Protein 4UMG (pdb70)

B-factor: mean 38.65, std 14.39, range [21.08, 124.34]

CATH classification: 2.60.40.10

Nearest PDB structures (foldseek):
  4umg-assembly1_A  TM=1.010E+00  e=6.209E-21  Caenorhabditis elegans
  3rgh-assembly2_B  TM=8.648E-01  e=1.620E-07  Homo sapiens
  2dia-assembly1_A  TM=8.429E-01  e=1.299E-07  Homo sapiens
  2dib-assembly1_A  TM=8.517E-01  e=8.024E-07  Homo sapiens
  7ouv-assembly1_B  TM=8.482E-01  e=4.689E-06  Homo sapiens

Solvent-accessible surface area: 5787 Å² total; per-residue (Å²): 135,26,8,20,10,168,45,0,40,22,75,48,113,93,20,70,134,9,45,66,97,139,156,21,66,4,103,0,28,4,86,25,73,111,26,86,64,40,148,97,120,62,11,100,20,80,1,39,11,57,103,55,59,113,27,150,24,76,55,44,86,145,148,69,10,35,1,7,1,33,6,106,0,65,63,74,28,63,1,57,0,18,0,32,2,116,51,71,57,3,51,64,17,87,23,56,0,65,7,112,166,61

Structure (mmCIF, N/CA/C/O backbone):
data_4UMG
#
_entry.id   4UMG
#
_cell.length_a   44.780
_cell.length_b   52.110
_cell.length_c   101.310
_cell.angle_alpha   90.00
_cell.angle_beta   90.00
_cell.angle_gamma   90.00
#
_symmetry.space_group_name_H-M   'C 2 2 21'
#
loop_
_entity.id
_entity.type
_entity.pdbx_description
1 polymer 'PROTEIN LIN-41'
2 water water
#
loop_
_atom_site.group_PDB
_atom_site.id
_atom_site.type_symbol
_atom_site.label_atom_id
_atom_site.label_alt_id
_atom_site.label_comp_id
_atom_site.label_asym_id
_atom_site.label_entity_id
_atom_site.label_seq_id
_atom_site.pdbx_PDB_ins_code
_atom_site.Cartn_x
_atom_site.Cartn_y
_atom_site.Cartn_z
_atom_site.occupancy
_atom_site.B_iso_or_equiv
_atom_site.auth_seq_id
_atom_site.auth_comp_id
_atom_site.auth_asym_id
_atom_site.auth_atom_id
_atom_site.pdbx_PDB_model_num
ATOM 1 N N . SER A 1 3 ? -23.070 -3.109 -10.037 1.00 58.45 691 SER A N 1
ATOM 2 C CA . SER A 1 3 ? -23.029 -3.028 -11.499 1.00 56.79 691 SER A CA 1
ATOM 3 C C . SER A 1 3 ? -21.792 -3.720 -12.097 1.00 55.71 691 SER A C 1
ATOM 4 O O . SER A 1 3 ? -21.669 -3.830 -13.322 1.00 53.73 691 SER A O 1
ATOM 7 N N . GLY A 1 4 ? -20.905 -4.199 -11.229 1.00 50.09 692 GLY A N 1
ATOM 8 C CA . GLY A 1 4 ? -19.695 -4.897 -11.638 1.00 47.36 692 GLY A CA 1
ATOM 9 C C . GLY A 1 4 ? -18.561 -3.977 -12.044 1.00 44.93 692 GLY A C 1
ATOM 10 O O . GLY A 1 4 ? -18.755 -2.759 -12.106 1.00 43.11 692 GLY A O 1
ATOM 11 N N . PRO A 1 5 ? -17.361 -4.526 -12.337 1.00 39.00 693 PRO A N 1
ATOM 12 C CA . PRO A 1 5 ? -16.231 -3.660 -12.699 1.00 36.57 693 PRO A CA 1
ATOM 13 C C . PRO A 1 5 ? -16.385 -3.008 -14.069 1.00 36.61 693 PRO A C 1
ATOM 14 O O . PRO A 1 5 ? -17.131 -3.500 -14.919 1.00 35.94 693 PRO A O 1
ATOM 18 N N . CYS A 1 6 ? -15.712 -1.869 -14.250 1.00 30.40 694 CYS A N 1
ATOM 19 C CA . CYS A 1 6 ? -15.742 -1.068 -15.465 1.00 29.46 694 CYS A CA 1
ATOM 20 C C . CYS A 1 6 ? -14.309 -1.004 -15.948 1.00 31.67 694 CYS A C 1
ATOM 21 O O . CYS A 1 6 ? -13.433 -0.550 -15.222 1.00 29.73 694 CYS A O 1
ATOM 24 N N . ALA A 1 7 ? -14.056 -1.450 -17.182 1.00 27.55 695 ALA A N 1
ATOM 25 C CA . ALA A 1 7 ? -12.698 -1.460 -17.681 1.00 26.53 695 ALA A CA 1
ATOM 26 C C . ALA A 1 7 ? -11.987 -0.093 -17.651 1.00 29.54 695 ALA A C 1
ATOM 27 O O . ALA A 1 7 ? -10.859 -0.002 -17.159 1.00 29.82 695 ALA A O 1
ATOM 29 N N . LYS A 1 8 ? -12.622 0.954 -18.167 1.00 27.10 696 LYS A N 1
ATOM 30 C CA . LYS A 1 8 ? -11.997 2.279 -18.230 1.00 26.43 696 LYS A CA 1
ATOM 31 C C . LYS A 1 8 ? -11.674 2.880 -16.887 1.00 28.18 696 LYS A C 1
ATOM 32 O O . LYS A 1 8 ? -10.769 3.717 -16.802 1.00 29.05 696 LYS A O 1
ATOM 38 N N . ASN A 1 9 ? -12.416 2.480 -15.825 1.00 24.35 697 ASN A N 1
ATOM 39 C CA . ASN A 1 9 ? -12.179 3.025 -14.497 1.00 24.32 697 ASN A CA 1
ATOM 40 C C . ASN A 1 9 ? -11.248 2.172 -13.647 1.00 28.42 697 ASN A C 1
ATOM 41 O O . ASN A 1 9 ? -10.868 2.595 -12.547 1.00 28.17 697 ASN A O 1
ATOM 46 N N . SER A 1 10 ? -10.952 0.952 -14.109 1.00 26.51 698 SER A N 1
ATOM 47 C CA . SER A 1 10 ? -10.064 -0.004 -13.426 1.00 26.35 698 SER A CA 1
ATOM 48 C C . SER A 1 10 ? -8.619 0.232 -13.862 1.00 28.86 698 SER A C 1
ATOM 49 O O . SER A 1 10 ? -8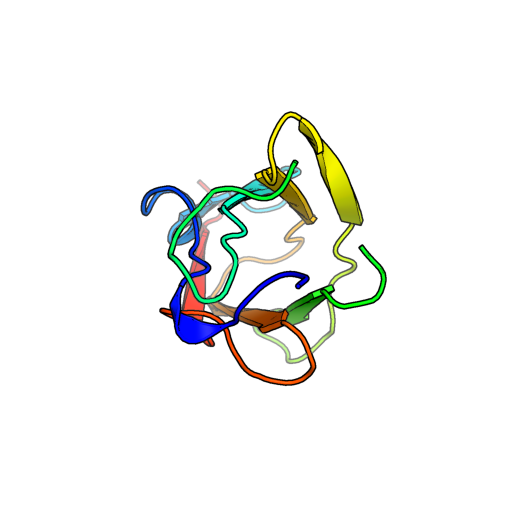.371 0.596 -15.014 1.00 27.64 698 SER A O 1
ATOM 52 N N . SER A 1 11 ? -7.659 0.070 -12.945 1.00 28.58 699 SER A N 1
ATOM 53 C CA . SER A 1 11 ? -6.269 0.350 -13.286 1.00 28.41 699 SER A CA 1
ATOM 54 C C . SER A 1 11 ? -5.289 -0.437 -12.454 1.00 33.20 699 SER A C 1
ATOM 55 O O . SER A 1 11 ? -5.622 -0.876 -11.355 1.00 33.84 699 SER A O 1
ATOM 58 N N . ILE A 1 12 ? -4.042 -0.492 -12.916 1.00 30.78 700 ILE A N 1
ATOM 59 C CA . ILE A 1 12 ? -2.955 -1.115 -12.149 1.00 30.55 700 ILE A CA 1
A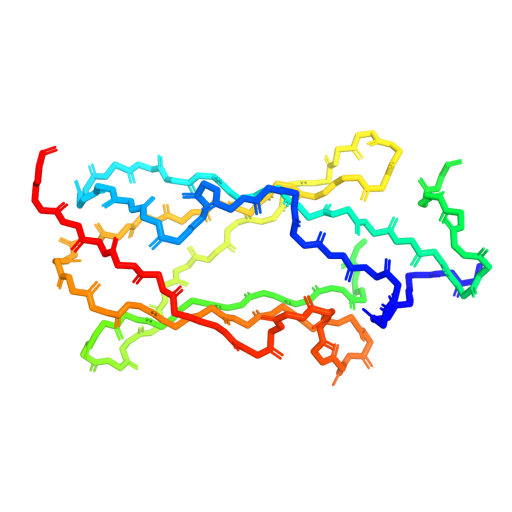TOM 60 C C . ILE A 1 12 ? -2.525 -0.089 -11.093 1.00 36.56 700 ILE A C 1
ATOM 61 O O . ILE A 1 12 ? -2.449 1.111 -11.390 1.00 36.93 700 ILE A O 1
ATOM 66 N N . VAL A 1 13 ? -2.257 -0.563 -9.872 1.00 34.46 701 VAL A N 1
ATOM 67 C CA . VAL A 1 13 ? -1.817 0.267 -8.743 1.00 37.04 701 VAL A CA 1
ATOM 68 C C . VAL A 1 13 ? -0.298 0.497 -8.862 1.00 42.68 701 VAL A C 1
ATOM 69 O O . VAL A 1 13 ? 0.485 -0.446 -8.728 1.00 42.07 701 VAL A O 1
ATOM 73 N N . GLY A 1 14 ? 0.090 1.738 -9.139 1.00 41.18 702 GLY A N 1
ATOM 74 C CA . GLY A 1 14 ? 1.490 2.144 -9.256 1.00 42.47 702 GLY A CA 1
ATOM 75 C C . GLY A 1 14 ? 2.160 1.734 -10.554 1.00 45.98 702 GLY A C 1
ATOM 76 O O . GLY A 1 14 ? 1.515 1.179 -11.455 1.00 42.92 702 GLY A O 1
ATOM 77 N N . ASP A 1 15 ? 3.460 2.041 -10.670 1.00 44.94 703 ASP A N 1
ATOM 78 C CA . ASP A 1 15 ? 4.244 1.692 -11.858 1.00 44.24 703 ASP A CA 1
ATOM 79 C C . ASP A 1 15 ? 5.331 0.647 -11.563 1.00 46.04 703 ASP A C 1
ATOM 80 O O . ASP A 1 15 ? 6.173 0.391 -12.424 1.00 44.61 703 ASP A O 1
ATOM 85 N N . SER A 1 16 ? 5.302 0.017 -10.360 1.00 43.14 704 SER A N 1
ATOM 86 C CA . SER A 1 16 ? 6.265 -1.033 -9.987 1.00 43.16 704 SER A CA 1
ATOM 87 C C . SER A 1 16 ? 6.256 -2.203 -10.990 1.00 45.20 704 SER A C 1
ATOM 88 O O . SER A 1 16 ? 7.306 -2.790 -11.265 1.00 45.74 704 SER A O 1
ATOM 91 N N . PHE A 1 17 ? 5.076 -2.503 -11.558 1.00 40.08 705 PHE A N 1
ATOM 92 C CA . PHE A 1 17 ? 4.837 -3.578 -12.541 1.00 38.24 705 PHE A CA 1
ATOM 93 C C . PHE A 1 17 ? 5.723 -3.509 -13.794 1.00 39.37 705 PHE A C 1
ATOM 94 O O . PHE A 1 17 ? 5.944 -4.536 -14.450 1.00 37.97 705 PHE A O 1
ATOM 102 N N . LYS A 1 18 ? 6.181 -2.296 -14.161 1.00 34.06 706 LYS A N 1
ATOM 103 C CA . LYS A 1 18 ? 6.999 -2.086 -15.368 1.00 34.07 706 LYS A CA 1
ATOM 104 C C . LYS A 1 18 ? 8.355 -2.789 -15.334 1.00 34.99 706 LYS A C 1
ATOM 105 O O . LYS A 1 18 ? 8.976 -3.012 -16.376 1.00 33.67 706 LYS A O 1
ATOM 111 N N . LYS A 1 19 ? 8.834 -3.110 -14.137 1.00 31.99 707 LYS A N 1
ATOM 112 C CA . LYS A 1 19 ? 10.136 -3.708 -13.944 1.00 33.33 707 LYS A CA 1
ATOM 113 C C . LYS A 1 19 ? 10.042 -4.869 -12.980 1.00 37.96 707 LYS A C 1
ATOM 114 O O . LYS A 1 19 ? 9.412 -4.759 -11.926 1.00 39.59 707 LYS A O 1
ATOM 120 N N . ALA A 1 20 ? 10.692 -5.977 -13.327 1.00 33.19 708 ALA A N 1
ATOM 121 C CA . ALA A 1 20 ? 10.693 -7.153 -12.481 1.00 32.74 708 ALA A CA 1
ATOM 122 C C . ALA A 1 20 ? 11.956 -7.993 -12.633 1.00 35.21 708 ALA A C 1
ATOM 123 O O . ALA A 1 20 ? 12.809 -7.734 -13.491 1.00 32.53 708 ALA A O 1
ATOM 125 N N . ILE A 1 21 ? 12.139 -8.912 -11.700 1.00 32.33 709 ILE A N 1
ATOM 126 C CA . ILE A 1 21 ? 13.335 -9.739 -11.660 1.00 33.30 709 ILE A CA 1
ATOM 127 C C . ILE A 1 21 ? 13.031 -11.159 -12.089 1.00 34.29 709 ILE A C 1
ATOM 128 O O . ILE A 1 21 ? 12.059 -11.772 -11.623 1.00 32.34 709 ILE A O 1
ATOM 133 N N . ARG A 1 22 ? 13.894 -11.692 -12.953 1.00 30.99 710 ARG A N 1
ATOM 134 C CA . ARG A 1 22 ? 13.806 -13.052 -13.455 1.00 31.39 710 ARG A CA 1
ATOM 135 C C . ARG A 1 22 ? 13.796 -14.044 -12.305 1.00 33.76 710 ARG A C 1
ATOM 136 O O . ARG A 1 22 ? 14.508 -13.865 -11.292 1.00 33.77 710 ARG A O 1
ATOM 144 N N . GLU A 1 23 ? 12.980 -15.098 -12.463 1.00 29.47 711 GLU A N 1
ATOM 145 C CA . GLU A 1 23 ? 12.894 -16.235 -11.537 1.00 29.10 711 GLU A CA 1
ATOM 146 C C . GLU A 1 23 ? 12.492 -15.848 -10.107 1.00 35.51 711 GLU A C 1
ATOM 147 O O . GLU A 1 23 ? 12.923 -16.473 -9.127 1.00 35.06 711 GLU A O 1
ATOM 153 N N . ARG A 1 24 ? 11.662 -14.805 -9.987 1.00 32.60 712 ARG A N 1
ATOM 154 C CA . ARG A 1 24 ? 11.146 -14.390 -8.688 1.00 33.40 712 ARG A CA 1
ATOM 155 C C . ARG A 1 24 ? 9.645 -14.281 -8.910 1.00 35.09 712 ARG A C 1
ATOM 156 O O . ARG A 1 24 ? 9.240 -13.746 -9.935 1.00 31.15 712 ARG A O 1
ATOM 164 N N . GLN A 1 25 ? 8.828 -14.850 -8.009 1.00 32.33 713 GLN A N 1
ATOM 165 C CA . GLN A 1 25 ? 7.367 -14.732 -8.101 1.00 32.14 713 GLN A CA 1
ATOM 166 C C . GLN A 1 25 ? 7.056 -13.236 -7.954 1.00 34.31 713 GLN A C 1
ATOM 167 O O . GLN A 1 25 ? 7.537 -12.595 -7.013 1.00 36.07 713 GLN A O 1
ATOM 173 N N . THR A 1 26 ? 6.333 -12.684 -8.929 1.00 29.09 714 THR A N 1
ATOM 174 C CA . THR A 1 26 ? 6.085 -11.254 -9.064 1.00 28.20 714 THR A CA 1
ATOM 175 C C . THR A 1 26 ? 4.602 -10.971 -8.895 1.00 32.27 714 THR A C 1
ATOM 176 O O . THR A 1 26 ? 3.790 -11.712 -9.443 1.00 31.33 714 THR A O 1
ATOM 180 N N . VAL A 1 27 ? 4.257 -9.909 -8.150 1.00 30.73 715 VAL A N 1
ATOM 181 C CA . VAL A 1 27 ? 2.867 -9.534 -7.895 1.00 30.52 715 VAL A CA 1
ATOM 182 C C . VAL A 1 27 ? 2.523 -8.141 -8.461 1.00 34.43 715 VAL A C 1
ATOM 183 O O . VAL A 1 27 ? 3.287 -7.189 -8.271 1.00 34.70 715 VAL A O 1
ATOM 187 N N . ILE A 1 28 ? 1.358 -8.017 -9.128 1.00 29.88 716 ILE A N 1
ATOM 188 C CA . ILE A 1 28 ? 0.871 -6.736 -9.643 1.00 30.19 716 ILE A CA 1
ATOM 189 C C . ILE A 1 28 ? -0.508 -6.557 -9.027 1.00 34.33 716 ILE A C 1
ATOM 190 O O . ILE A 1 28 ? -1.293 -7.507 -9.018 1.00 33.67 716 ILE A O 1
ATOM 195 N N . TYR A 1 29 ? -0.812 -5.352 -8.516 1.00 31.81 717 TYR A N 1
ATOM 196 C CA . TYR A 1 29 ? -2.114 -5.100 -7.906 1.00 31.66 717 TYR A CA 1
ATOM 197 C C . TYR A 1 29 ? -2.960 -4.268 -8.836 1.00 33.66 717 TYR A C 1
ATOM 198 O O . TYR A 1 29 ? -2.449 -3.324 -9.429 1.00 33.76 717 TYR A O 1
ATOM 207 N N . VAL A 1 30 ? -4.230 -4.674 -9.025 1.00 31.32 718 VAL A N 1
ATOM 208 C CA . VAL A 1 30 ? -5.205 -4.014 -9.907 1.00 29.69 718 VAL A CA 1
ATOM 209 C C . VAL A 1 30 ? -6.407 -3.523 -9.087 1.00 35.10 718 VAL A C 1
ATOM 210 O O . VAL A 1 30 ? -6.946 -4.258 -8.261 1.00 34.94 718 VAL A O 1
ATOM 214 N N . GLN A 1 31 ? -6.774 -2.254 -9.267 1.00 29.82 719 GLN A N 1
ATOM 215 C CA . GLN A 1 31 ? -7.880 -1.672 -8.535 1.00 30.35 719 GLN A CA 1
ATOM 216 C C . GLN A 1 31 ? -9.083 -1.703 -9.455 1.00 34.91 719 GLN A C 1
ATOM 217 O O . GLN A 1 31 ? -9.043 -1.075 -10.510 1.00 35.03 719 GLN A O 1
ATOM 223 N N . LEU A 1 32 ? -10.117 -2.471 -9.089 1.00 29.90 720 LEU A N 1
ATOM 224 C CA . LEU A 1 32 ? -11.339 -2.558 -9.883 1.00 29.31 720 LEU A CA 1
ATOM 225 C C . LEU A 1 32 ? -12.334 -1.535 -9.361 1.00 31.59 720 LEU A C 1
ATOM 226 O O . LEU A 1 32 ? -12.557 -1.416 -8.146 1.00 30.75 720 LEU A O 1
ATOM 231 N N . ARG A 1 33 ? -12.893 -0.773 -10.270 1.00 27.58 721 ARG A N 1
ATOM 232 C CA . ARG A 1 33 ? -13.893 0.244 -9.954 1.00 26.31 721 ARG A CA 1
ATOM 233 C C . ARG A 1 33 ? -15.071 0.059 -10.873 1.00 29.65 721 ARG A C 1
ATOM 234 O O . ARG A 1 33 ? -14.863 -0.369 -12.025 1.00 29.25 721 ARG A O 1
ATOM 242 N N . ASP A 1 34 ? -16.283 0.389 -10.402 1.00 29.30 722 ASP A N 1
ATOM 243 C CA . ASP A 1 34 ? -17.481 0.309 -11.251 1.00 29.82 722 ASP A CA 1
ATOM 244 C C . ASP A 1 34 ? -17.586 1.559 -12.148 1.00 33.22 722 ASP A C 1
ATOM 245 O O . ASP A 1 34 ? -16.681 2.391 -12.128 1.00 31.86 722 ASP A O 1
ATOM 250 N N . ALA A 1 35 ? -18.685 1.672 -12.938 1.00 31.02 723 ALA A N 1
ATOM 251 C CA . ALA A 1 35 ? -18.933 2.795 -13.861 1.00 31.06 723 ALA A CA 1
ATOM 252 C C . ALA A 1 35 ? -18.942 4.160 -13.149 1.00 31.97 723 ALA A C 1
ATOM 253 O O . ALA A 1 35 ? -18.681 5.183 -13.773 1.00 30.65 723 ALA A O 1
ATOM 255 N N . CYS A 1 36 ? -19.289 4.182 -11.847 1.00 31.11 724 CYS A N 1
ATOM 256 C CA . CYS A 1 36 ? -19.346 5.404 -11.048 1.00 33.01 724 CYS A CA 1
ATOM 257 C C . CYS A 1 36 ?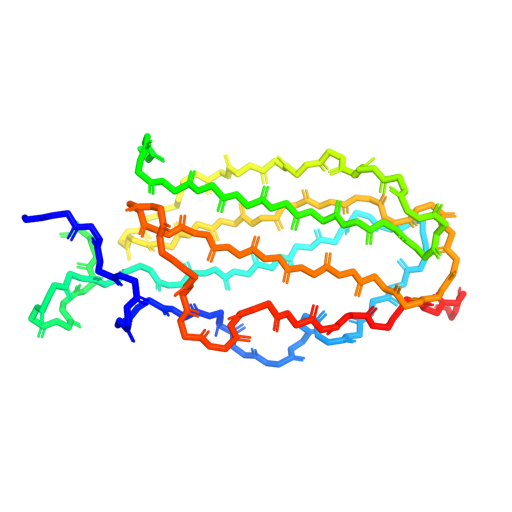 -17.982 5.784 -10.451 1.00 33.74 724 CYS A C 1
ATOM 258 O O . CYS A 1 36 ? -17.842 6.860 -9.857 1.00 35.38 724 CYS A O 1
ATOM 261 N N . GLY A 1 37 ? -16.998 4.901 -10.580 1.00 29.97 725 GLY A N 1
ATOM 262 C CA . GLY A 1 37 ? -15.676 5.149 -10.040 1.00 28.62 725 GLY A CA 1
ATOM 263 C C . GLY A 1 37 ? -15.512 4.634 -8.633 1.00 34.73 725 GLY A C 1
ATOM 264 O O . GLY A 1 37 ? -14.460 4.838 -8.020 1.00 34.49 725 GLY A O 1
ATOM 265 N N . ASP A 1 38 ? -16.548 3.974 -8.115 1.00 32.70 726 ASP A N 1
ATOM 266 C CA . ASP A 1 38 ? -16.489 3.424 -6.748 1.00 33.79 726 ASP A CA 1
ATOM 267 C C . ASP A 1 38 ? -15.707 2.117 -6.741 1.00 37.16 726 ASP A C 1
ATOM 268 O O . ASP A 1 38 ? -15.861 1.311 -7.643 1.00 33.65 726 ASP A O 1
ATOM 273 N N . LEU A 1 39 ? -14.935 1.857 -5.679 1.00 36.86 727 LEU A N 1
ATOM 274 C CA . LEU A 1 39 ? -14.190 0.584 -5.619 1.00 37.93 727 LEU A CA 1
ATOM 275 C C . LEU A 1 39 ? -15.195 -0.553 -5.450 1.00 43.38 727 LEU A C 1
ATOM 276 O O . LEU A 1 39 ? -16.209 -0.337 -4.775 1.00 45.17 727 LEU A O 1
ATOM 281 N N . LEU A 1 40 ? -14.940 -1.751 -6.058 1.00 41.11 728 LEU A N 1
ATOM 282 C CA . LEU A 1 40 ? -15.875 -2.867 -5.880 1.00 43.18 728 LEU A CA 1
ATOM 283 C C . LEU A 1 40 ? -15.978 -3.246 -4.408 1.00 50.98 728 LEU A C 1
ATOM 284 O O . LEU A 1 40 ? -14.983 -3.147 -3.696 1.00 51.06 728 LEU A O 1
ATOM 289 N N . SER A 1 41 ? -17.187 -3.642 -3.955 1.00 50.06 729 SER A N 1
ATOM 290 C CA . SER A 1 41 ? -17.529 -4.024 -2.573 1.00 85.43 729 SER A CA 1
ATOM 291 C C . SER A 1 41 ? -17.340 -2.869 -1.585 1.00 124.34 729 SER A C 1
ATOM 292 O O . SER A 1 41 ? -18.317 -2.352 -1.045 1.00 89.16 729 SER A O 1
ATOM 295 N N . THR A 1 70 ? -15.147 -12.915 -9.465 1.00 63.71 758 THR A N 1
ATOM 296 C CA . THR A 1 70 ? -14.232 -12.189 -10.352 1.00 61.51 758 THR A CA 1
ATOM 297 C C . THR A 1 70 ? -14.231 -12.771 -11.781 1.00 62.57 758 THR A C 1
ATOM 298 O O . THR A 1 70 ? -13.266 -12.583 -12.535 1.00 60.76 758 THR A O 1
ATOM 302 N N . SER A 1 71 ? -15.346 -13.429 -12.165 1.00 58.49 759 SER A N 1
ATOM 303 C CA . SER A 1 71 ? -15.574 -14.053 -13.478 1.00 57.06 759 SER A CA 1
ATOM 304 C C . SER A 1 71 ? -15.525 -13.074 -14.666 1.00 56.29 759 SER A C 1
ATOM 305 O O . SER A 1 71 ? -15.450 -13.512 -15.819 1.00 56.67 759 SER A O 1
ATOM 308 N N . ASP A 1 72 ? -15.545 -11.756 -14.383 1.00 48.69 760 ASP A N 1
ATOM 309 C CA . ASP A 1 72 ? -15.507 -10.683 -15.380 1.00 46.04 760 ASP A CA 1
ATOM 310 C C . ASP A 1 72 ? -14.088 -10.190 -15.675 1.00 43.71 760 ASP A C 1
ATOM 311 O O . ASP A 1 72 ? -13.914 -9.339 -16.548 1.00 43.17 760 ASP A O 1
ATOM 316 N N . VAL A 1 73 ? -13.083 -10.697 -14.948 1.00 36.11 761 VAL A N 1
ATOM 317 C CA . VAL A 1 73 ? -11.697 -10.240 -15.091 1.00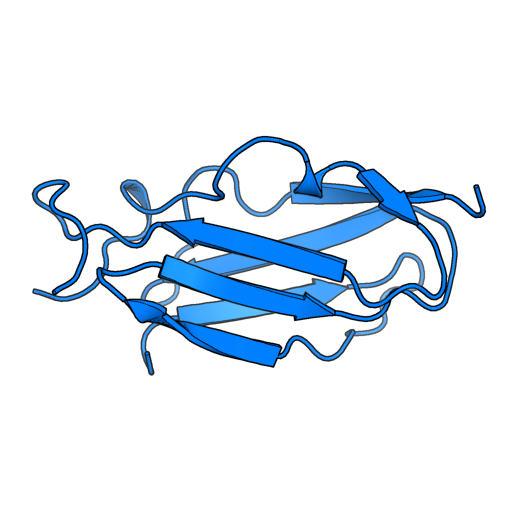 34.07 761 VAL A CA 1
ATOM 318 C C . VAL A 1 73 ? -10.812 -11.340 -15.693 1.00 35.04 761 VAL A C 1
ATOM 319 O O . VAL A 1 73 ? -10.820 -12.484 -15.234 1.00 34.28 761 VAL A O 1
ATOM 323 N N . GLN A 1 74 ? -10.036 -10.978 -16.721 1.00 29.68 762 GLN A N 1
ATOM 324 C CA . GLN A 1 74 ? -9.093 -11.890 -17.364 1.00 28.63 762 GLN A CA 1
ATOM 325 C C . GLN A 1 74 ? -7.744 -11.184 -17.362 1.00 31.73 762 GLN A C 1
ATOM 326 O O . GLN A 1 74 ? -7.676 -9.972 -17.556 1.00 31.47 762 GLN A O 1
ATOM 332 N N . ALA A 1 75 ? -6.671 -11.917 -17.107 1.00 26.47 763 ALA A N 1
ATOM 333 C CA . ALA A 1 75 ? -5.344 -11.311 -17.149 1.00 24.54 763 ALA A CA 1
ATOM 334 C C . ALA A 1 75 ? -4.396 -12.299 -17.807 1.00 27.31 763 ALA A C 1
ATOM 335 O O . ALA A 1 75 ? -4.437 -13.494 -17.491 1.00 26.99 763 ALA A O 1
ATOM 337 N N . PHE A 1 76 ? -3.602 -11.830 -18.762 1.00 22.31 764 PHE A N 1
ATOM 338 C CA . PHE A 1 76 ? -2.597 -12.711 -19.321 1.00 21.97 764 PHE A CA 1
ATOM 339 C C . PHE A 1 76 ? -1.256 -12.025 -19.424 1.00 24.56 764 PHE A C 1
ATOM 340 O O . PHE A 1 76 ? -1.171 -10.806 -19.534 1.00 22.60 764 PHE A O 1
ATOM 348 N N . VAL A 1 77 ? -0.207 -12.832 -19.416 1.00 21.70 765 VAL A N 1
ATOM 349 C CA . VAL A 1 77 ? 1.168 -12.404 -19.500 1.00 21.68 765 VAL A CA 1
ATOM 350 C C . VAL A 1 77 ? 1.814 -13.293 -20.538 1.00 24.82 765 VAL A C 1
ATOM 351 O O . VAL A 1 77 ? 1.589 -14.517 -20.531 1.00 22.81 765 VAL A O 1
ATOM 355 N N . ILE A 1 78 ? 2.492 -12.658 -21.498 1.00 24.44 766 ILE A N 1
ATOM 356 C CA . ILE A 1 78 ? 3.207 -13.341 -22.574 1.00 22.93 766 ILE A CA 1
ATOM 357 C C . ILE A 1 78 ? 4.662 -13.067 -22.373 1.00 24.26 766 ILE A C 1
ATOM 358 O O . ILE A 1 78 ? 5.056 -11.912 -22.182 1.00 22.40 766 ILE A O 1
ATOM 363 N N . SER A 1 79 ? 5.491 -14.120 -22.460 1.00 23.33 767 SER A N 1
ATOM 364 C CA . SER A 1 79 ? 6.904 -13.953 -22.263 1.00 23.20 767 SER A CA 1
ATOM 365 C C . SER A 1 79 ? 7.556 -13.404 -23.566 1.00 27.95 767 SER A C 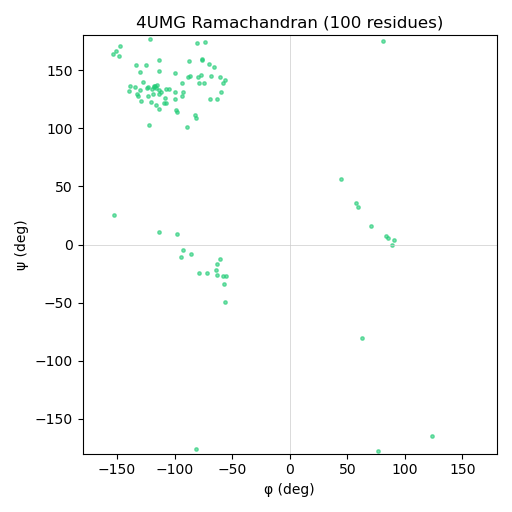1
ATOM 366 O O . SER A 1 79 ? 6.858 -13.297 -24.585 1.00 23.89 767 SER A O 1
ATOM 369 N N . PRO A 1 80 ? 8.874 -13.039 -23.544 1.00 31.14 768 PRO A N 1
ATOM 370 C CA . PRO A 1 80 ? 9.528 -12.489 -24.741 1.00 32.88 768 PRO A CA 1
ATOM 371 C C . PRO A 1 80 ? 9.611 -13.421 -25.957 1.00 35.05 768 PRO A C 1
ATOM 372 O O . PRO A 1 80 ? 9.853 -12.940 -27.068 1.00 37.64 768 PRO A O 1
ATOM 376 N N . ASP A 1 81 ? 9.406 -14.730 -25.745 1.00 31.50 769 ASP A N 1
A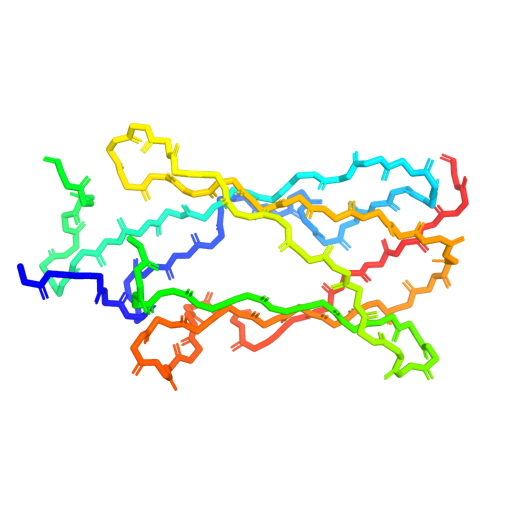TOM 377 C CA . ASP A 1 81 ? 9.426 -15.726 -26.834 1.00 30.80 769 ASP A CA 1
ATOM 378 C C . ASP A 1 81 ? 7.998 -16.083 -27.326 1.00 32.79 769 ASP A C 1
ATOM 379 O O . ASP A 1 81 ? 7.834 -17.010 -28.131 1.00 32.80 769 ASP A O 1
ATOM 384 N N . GLY A 1 82 ? 6.986 -15.335 -26.858 1.00 27.83 770 GLY A N 1
ATOM 385 C CA . GLY A 1 82 ? 5.610 -15.564 -27.275 1.00 27.41 770 GLY A CA 1
ATOM 386 C C . GLY A 1 82 ? 4.815 -16.606 -26.530 1.00 28.32 770 GLY A C 1
ATOM 387 O O . GLY A 1 82 ? 3.640 -16.823 -26.861 1.00 27.58 770 GLY A O 1
ATOM 388 N N . SER A 1 83 ? 5.391 -17.178 -25.451 1.00 25.63 771 SER A N 1
ATOM 389 C CA . SER A 1 83 ? 4.727 -18.205 -24.654 1.00 25.61 771 SER A CA 1
ATOM 390 C C . SER A 1 83 ? 3.868 -17.563 -23.584 1.00 27.40 771 SER A C 1
ATOM 391 O O . SER A 1 83 ? 4.263 -16.539 -23.020 1.00 24.55 771 SER A O 1
ATOM 394 N N . THR A 1 84 ? 2.721 -18.190 -23.275 1.00 24.68 772 THR A N 1
ATOM 395 C CA . THR A 1 84 ? 1.825 -17.713 -22.199 1.00 23.97 772 THR A CA 1
ATOM 396 C C . THR A 1 84 ? 2.449 -18.125 -20.886 1.00 27.29 772 THR A C 1
ATOM 397 O O . THR A 1 84 ? 3.099 -19.172 -20.790 1.00 27.25 772 THR A O 1
ATOM 401 N N . VAL A 1 85 ? 2.264 -17.280 -19.884 1.00 23.38 773 VAL A N 1
ATOM 402 C CA . VAL A 1 85 ? 2.806 -17.466 -18.536 1.00 22.82 773 VAL A CA 1
ATOM 403 C C . VAL A 1 85 ? 1.580 -17.577 -17.680 1.00 26.83 773 VAL A C 1
ATOM 404 O O . VAL A 1 85 ? 0.649 -16.785 -17.831 1.00 26.62 773 VAL A O 1
ATOM 408 N N . GLU A 1 86 ? 1.569 -18.535 -16.738 1.00 24.05 774 GLU A N 1
ATOM 409 C CA . GLU A 1 86 ? 0.388 -18.707 -15.896 1.00 25.75 774 GLU A CA 1
ATOM 410 C C . GLU A 1 86 ? 0.229 -17.523 -14.931 1.00 28.62 774 GLU A C 1
ATOM 411 O O . GLU A 1 86 ? 1.162 -17.192 -14.200 1.00 27.28 774 GLU A O 1
ATOM 417 N N . VAL A 1 87 ? -0.939 -16.884 -14.958 1.00 24.64 775 VAL A N 1
ATOM 418 C CA . VAL A 1 87 ? -1.216 -15.754 -14.038 1.00 23.20 775 VAL A CA 1
ATOM 419 C C . VAL A 1 87 ? -2.218 -16.211 -12.986 1.00 28.73 775 VAL A C 1
ATOM 420 O O . VAL A 1 87 ? -3.290 -16.677 -13.333 1.00 27.44 775 VAL A O 1
ATOM 424 N N . THR A 1 88 ? -1.890 -16.051 -11.699 1.00 27.18 776 THR A N 1
ATOM 425 C CA . THR A 1 88 ? -2.825 -16.422 -10.649 1.00 27.84 776 THR A CA 1
ATOM 426 C C . THR A 1 88 ? -3.503 -15.149 -10.171 1.00 32.58 776 THR A C 1
ATOM 427 O O . THR A 1 88 ? -2.817 -14.157 -9.910 1.00 33.37 776 THR A O 1
ATOM 431 N N . MET A 1 89 ? -4.847 -15.157 -10.073 1.00 32.15 777 MET A N 1
ATOM 432 C CA . MET A 1 89 ? -5.560 -13.993 -9.586 1.00 34.38 777 MET A CA 1
ATOM 433 C C . MET A 1 89 ? -6.266 -14.325 -8.280 1.00 39.00 777 MET A C 1
ATOM 434 O O . MET A 1 89 ? -7.007 -15.306 -8.178 1.00 40.24 777 MET A O 1
ATOM 439 N N . THR A 1 90 ? -5.876 -13.587 -7.258 1.00 32.88 778 THR A N 1
ATOM 440 C CA . THR A 1 90 ? -6.382 -13.728 -5.893 1.00 34.46 778 THR A CA 1
ATOM 441 C C . THR A 1 90 ? -7.253 -12.524 -5.593 1.00 41.21 778 THR A C 1
ATOM 442 O O . THR A 1 90 ? -6.722 -11.404 -5.601 1.00 39.17 778 THR A O 1
ATOM 446 N N . PRO A 1 91 ? -8.556 -12.719 -5.234 1.00 41.76 779 PRO A N 1
ATOM 447 C CA . PRO A 1 91 ? -9.379 -11.559 -4.867 1.00 42.27 779 PRO A CA 1
ATOM 448 C C . PRO A 1 91 ? -8.980 -11.074 -3.482 1.00 45.26 779 PRO A C 1
ATOM 449 O O . PRO A 1 91 ? -8.660 -11.880 -2.598 1.00 43.22 779 PRO A O 1
ATOM 453 N N . ARG A 1 92 ? -8.924 -9.758 -3.325 1.00 42.47 780 ARG A N 1
ATOM 454 C CA . ARG A 1 92 ? -8.594 -9.130 -2.046 1.00 43.56 780 ARG A CA 1
ATOM 455 C C . ARG A 1 92 ? -9.756 -8.243 -1.649 1.00 47.37 780 ARG A C 1
ATOM 456 O O . ARG A 1 92 ? -10.727 -8.126 -2.407 1.00 46.05 780 ARG A O 1
ATOM 464 N N . GLU A 1 93 ? -9.685 -7.628 -0.466 1.00 45.53 781 GLU A N 1
ATOM 465 C CA . GLU A 1 93 ? -10.762 -6.774 -0.019 1.00 45.98 781 GLU A CA 1
ATOM 466 C C . GLU A 1 93 ? -10.918 -5.530 -0.874 1.00 50.44 781 GLU A C 1
ATOM 467 O O . GLU A 1 93 ? -9.964 -5.059 -1.495 1.00 48.49 781 GLU A O 1
ATOM 473 N N . ASN A 1 94 ? -12.147 -5.016 -0.909 1.00 49.43 782 ASN A N 1
ATOM 474 C CA . ASN A 1 94 ? -12.576 -3.791 -1.564 1.00 48.68 782 ASN A CA 1
ATOM 475 C C . ASN A 1 94 ? -12.014 -3.600 -2.998 1.00 48.63 782 ASN A C 1
ATOM 476 O O . ASN A 1 94 ? -11.428 -2.565 -3.331 1.00 47.58 782 ASN A O 1
ATOM 481 N N . GLY A 1 95 ? -12.282 -4.590 -3.842 1.00 41.99 783 GLY A N 1
ATOM 482 C CA . GLY A 1 95 ? -11.976 -4.513 -5.267 1.00 39.17 783 GLY A CA 1
ATOM 483 C C . GLY A 1 95 ? -10.529 -4.564 -5.710 1.00 40.89 783 GLY A C 1
ATOM 484 O O . GLY A 1 95 ? -10.227 -4.242 -6.864 1.00 39.06 783 GLY A O 1
ATOM 485 N N . ILE A 1 96 ? -9.624 -4.996 -4.844 1.00 39.33 784 ILE A N 1
ATOM 486 C CA . ILE A 1 96 ? -8.226 -5.165 -5.275 1.00 38.45 784 ILE A CA 1
ATOM 487 C C . ILE A 1 96 ? -8.092 -6.608 -5.706 1.00 39.25 784 ILE A C 1
ATOM 488 O O . ILE A 1 96 ? -8.661 -7.497 -5.062 1.00 38.08 784 ILE A O 1
ATOM 493 N N . VAL A 1 97 ? -7.365 -6.836 -6.817 1.00 31.76 785 VAL A N 1
ATOM 494 C CA . VAL A 1 97 ? -7.037 -8.171 -7.279 1.00 33.77 785 VAL A CA 1
ATOM 495 C C . VAL A 1 97 ? -5.499 -8.242 -7.383 1.00 35.91 785 VAL A C 1
ATOM 496 O O 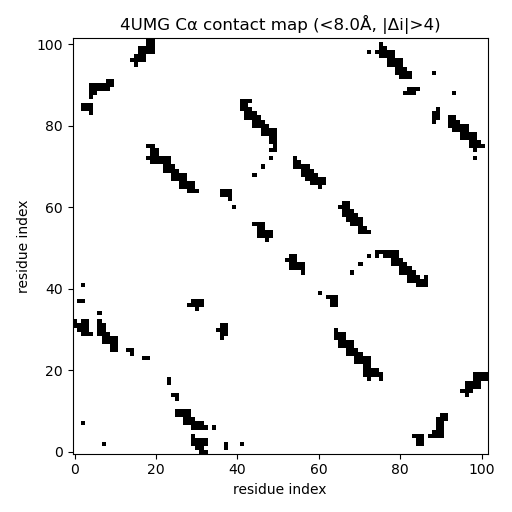. VAL A 1 97 ? -4.877 -7.353 -7.976 1.00 36.24 785 VAL A O 1
ATOM 500 N N . ALA A 1 98 ? -4.898 -9.257 -6.767 1.00 29.88 786 ALA A N 1
ATOM 501 C CA . ALA A 1 98 ? -3.451 -9.453 -6.874 1.00 29.73 786 ALA A CA 1
ATOM 502 C C . ALA A 1 98 ? -3.218 -10.429 -8.029 1.00 32.34 786 ALA A C 1
ATOM 503 O O . ALA A 1 98 ? -3.888 -11.466 -8.091 1.00 32.95 786 ALA A O 1
ATOM 505 N N . LEU A 1 99 ? -2.344 -10.054 -8.999 1.00 26.53 787 LEU A N 1
ATOM 506 C CA . LEU A 1 99 ? -1.986 -10.878 -10.135 1.00 25.44 787 LEU A CA 1
ATOM 507 C C . LEU A 1 99 ? -0.569 -11.364 -9.912 1.00 30.62 787 LEU A C 1
ATOM 508 O O . LEU A 1 99 ? 0.314 -10.549 -9.658 1.00 33.79 787 LEU A O 1
ATOM 513 N N . SER A 1 100 ? -0.371 -12.675 -9.888 1.00 25.46 788 SER A N 1
ATOM 514 C CA . SER A 1 100 ? 0.947 -13.234 -9.626 1.00 25.12 788 SER A CA 1
ATOM 515 C C . SER A 1 100 ? 1.446 -14.044 -10.792 1.00 27.10 788 SER A C 1
ATOM 516 O O . SER A 1 100 ? 0.678 -14.779 -11.410 1.00 27.53 788 SER A O 1
ATOM 519 N N . TYR A 1 101 ? 2.726 -13.872 -11.139 1.00 25.22 789 TYR A N 1
ATOM 520 C CA . TYR A 1 101 ? 3.326 -14.630 -12.217 1.00 23.11 789 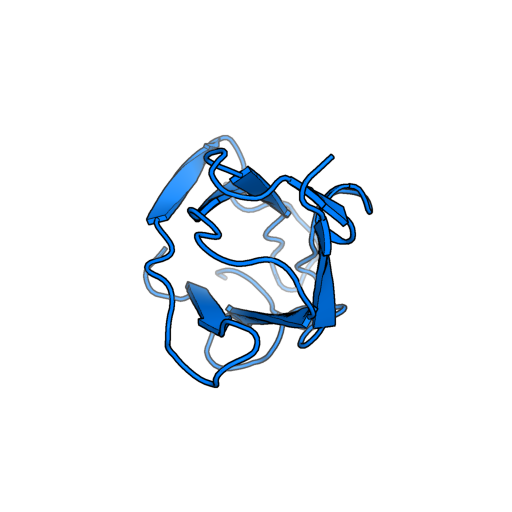TYR A CA 1
ATOM 521 C C . TYR A 1 101 ? 4.809 -14.878 -11.960 1.00 26.77 789 TYR A C 1
ATOM 522 O O . TYR A 1 101 ? 5.426 -14.196 -11.142 1.00 26.04 789 TYR A O 1
ATOM 531 N N . TYR A 1 102 ? 5.390 -15.849 -12.666 1.00 23.34 790 TYR A N 1
ATOM 532 C CA . TYR A 1 102 ? 6.806 -16.218 -12.476 1.00 23.62 790 TYR A CA 1
ATOM 533 C C . TYR A 1 102 ? 7.535 -16.079 -13.807 1.00 26.60 790 TYR A C 1
ATOM 534 O O . TYR A 1 102 ? 7.340 -16.915 -14.698 1.00 24.88 790 TYR A O 1
ATOM 543 N N . PRO A 1 103 ? 8.312 -14.984 -13.988 1.00 25.23 791 PRO A N 1
ATOM 544 C CA . PRO A 1 103 ? 9.024 -14.793 -15.258 1.00 24.75 791 PRO A CA 1
ATOM 545 C C . PRO A 1 103 ? 10.305 -15.619 -15.273 1.00 30.08 791 PRO A C 1
ATOM 546 O O . PRO A 1 103 ? 11.244 -15.281 -14.554 1.00 30.05 791 PRO A O 1
ATOM 550 N N . SER A 1 104 ? 10.337 -16.701 -16.077 1.00 26.66 792 SER A N 1
ATOM 551 C CA . SER A 1 104 ? 11.502 -17.613 -16.084 1.00 26.63 792 SER A CA 1
ATOM 552 C C . SER A 1 104 ? 12.692 -17.085 -16.879 1.00 32.38 792 SER A C 1
ATOM 553 O O . SER A 1 104 ? 13.828 -17.502 -16.651 1.00 34.27 792 SER A O 1
ATOM 556 N N . ILE A 1 105 ? 12.430 -16.205 -17.848 1.00 30.31 793 ILE A N 1
ATOM 557 C CA . ILE A 1 105 ? 13.453 -15.675 -18.734 1.00 31.47 793 ILE A CA 1
ATOM 558 C C . ILE A 1 105 ? 13.475 -14.139 -18.709 1.00 33.33 793 ILE A C 1
ATOM 559 O O . ILE A 1 105 ? 12.461 -13.491 -18.413 1.00 28.65 793 ILE A O 1
ATOM 564 N N . GLU A 1 106 ? 14.638 -13.566 -19.032 1.00 31.60 794 GLU A N 1
ATOM 565 C CA . GLU A 1 106 ? 14.807 -12.113 -19.074 1.00 31.14 794 GLU A CA 1
ATOM 566 C C . GLU A 1 106 ? 14.159 -11.572 -20.327 1.00 33.26 794 GLU A C 1
ATOM 567 O O . GLU A 1 106 ? 14.044 -12.311 -21.308 1.00 34.00 794 GLU A O 1
ATOM 573 N N . GLY A 1 107 ? 13.827 -10.279 -20.313 1.00 27.79 795 GLY A N 1
ATOM 574 C CA . GLY A 1 107 ? 13.306 -9.619 -21.505 1.00 27.07 795 GLY A CA 1
ATOM 575 C C . GLY A 1 107 ? 11.969 -8.933 -21.396 1.00 29.53 795 GLY A C 1
ATOM 576 O O . GLY A 1 107 ? 11.448 -8.670 -20.314 1.00 28.45 795 GLY A O 1
ATOM 577 N N . SER A 1 108 ? 11.410 -8.630 -22.560 1.00 26.83 796 SER A N 1
ATOM 578 C CA . SER A 1 108 ? 10.206 -7.838 -22.698 1.00 26.18 796 SER A CA 1
ATOM 579 C C . SER A 1 108 ? 8.915 -8.649 -22.665 1.00 28.14 796 SER A C 1
ATOM 580 O O . SER A 1 108 ? 8.581 -9.299 -23.640 1.00 26.26 796 SER A O 1
ATOM 583 N N . TYR A 1 109 ? 8.234 -8.650 -21.520 1.00 22.97 797 TYR A N 1
ATOM 584 C CA . TYR A 1 109 ? 6.952 -9.346 -21.346 1.00 21.20 797 TYR A CA 1
ATOM 585 C C . TYR A 1 109 ? 5.785 -8.454 -21.744 1.00 25.96 797 TYR A C 1
ATOM 586 O O . TYR A 1 109 ? 5.901 -7.227 -21.732 1.00 26.62 797 TYR A O 1
ATOM 595 N N . THR A 1 110 ? 4.653 -9.068 -22.073 1.00 24.09 798 THR A N 1
ATOM 596 C CA . THR A 1 110 ? 3.451 -8.344 -22.441 1.00 22.21 798 THR A CA 1
ATOM 597 C C . THR A 1 110 ? 2.408 -8.647 -21.404 1.00 25.93 798 THR A C 1
ATOM 598 O O . THR A 1 110 ? 2.212 -9.812 -21.079 1.00 25.94 798 THR A O 1
ATOM 602 N N . LEU A 1 111 ? 1.703 -7.611 -20.930 1.00 24.82 799 LEU A N 1
ATOM 603 C CA . LEU A 1 111 ? 0.636 -7.789 -19.959 1.00 24.37 799 LEU A CA 1
ATOM 604 C C . LEU A 1 111 ? -0.627 -7.213 -20.527 1.00 25.97 799 LEU A C 1
ATOM 605 O O . LEU A 1 111 ? -0.603 -6.103 -21.078 1.00 25.67 799 LEU A O 1
ATOM 610 N N . ASN A 1 112 ? -1.722 -7.939 -20.388 1.00 23.26 800 ASN A N 1
ATOM 611 C CA . ASN A 1 112 ? -3.042 -7.382 -20.740 1.00 22.10 800 ASN A CA 1
ATOM 612 C C . ASN A 1 112 ? -4.053 -7.804 -19.674 1.00 26.31 800 ASN A C 1
ATOM 613 O O . ASN A 1 112 ? -4.021 -8.940 -19.233 1.00 25.65 800 ASN A O 1
ATOM 618 N N . ILE A 1 113 ? -4.922 -6.873 -19.213 1.00 24.00 801 ILE A N 1
ATOM 619 C CA . ILE A 1 113 ? -5.940 -7.205 -18.222 1.00 23.07 801 ILE A CA 1
ATOM 620 C C . ILE A 1 113 ? -7.247 -6.684 -18.803 1.00 28.65 801 ILE A C 1
ATOM 621 O O . ILE A 1 113 ? -7.314 -5.520 -19.185 1.00 25.93 801 ILE A O 1
ATOM 626 N N . LEU A 1 114 ? -8.238 -7.586 -18.952 1.00 28.28 802 LEU A N 1
ATOM 627 C CA . LEU A 1 114 ? -9.527 -7.322 -19.562 1.00 28.56 802 LEU A CA 1
ATOM 628 C C . LEU A 1 114 ? -10.634 -7.414 -18.549 1.00 32.00 802 LEU A C 1
ATOM 629 O O . LEU A 1 114 ? -10.723 -8.394 -17.814 1.00 32.38 802 LEU A O 1
ATOM 634 N N . VAL A 1 115 ? -11.483 -6.387 -18.509 1.00 29.59 803 VAL A N 1
ATOM 635 C CA . VAL A 1 115 ? -12.646 -6.385 -17.634 1.00 29.28 803 VAL A CA 1
ATOM 636 C C . VAL A 1 115 ? -13.832 -6.417 -18.593 1.00 29.25 803 VAL A C 1
ATOM 637 O O . VAL A 1 115 ? -13.947 -5.537 -19.454 1.00 28.20 803 VAL A O 1
ATOM 641 N N . LYS A 1 116 ? -14.630 -7.502 -18.524 1.00 27.42 804 LYS A N 1
ATOM 642 C CA . LYS A 1 116 ? -15.807 -7.735 -19.393 1.00 29.43 804 LYS A CA 1
ATOM 643 C C . LYS A 1 116 ? -15.397 -7.711 -20.875 1.00 32.87 804 LYS A C 1
ATOM 644 O O . LYS A 1 116 ? -16.124 -7.199 -21.737 1.00 32.91 804 LYS A O 1
ATOM 650 N N . GLY A 1 117 ? -14.200 -8.219 -21.134 1.00 29.41 805 GLY A N 1
ATOM 651 C CA . GLY A 1 117 ? -13.675 -8.306 -22.497 1.00 27.79 805 GLY A CA 1
ATOM 652 C C . GLY A 1 117 ? -13.030 -7.054 -23.024 1.00 29.83 805 GLY A C 1
ATOM 653 O O . GLY A 1 117 ? -12.681 -6.999 -24.196 1.00 29.36 805 GLY A O 1
ATOM 654 N N . THR A 1 118 ? -12.847 -6.044 -22.182 1.00 26.17 806 THR A N 1
ATOM 655 C CA . THR A 1 118 ? -12.232 -4.792 -22.619 1.00 25.27 806 THR A CA 1
ATOM 656 C C . THR A 1 118 ? -10.951 -4.511 -21.847 1.00 26.19 806 THR A C 1
ATOM 657 O O . THR A 1 118 ? -10.998 -4.543 -20.624 1.00 24.86 806 THR A O 1
ATOM 661 N N . PRO A 1 119 ? -9.838 -4.121 -22.510 1.00 24.78 807 PRO A N 1
ATOM 662 C CA . PRO A 1 119 ? -8.602 -3.799 -21.757 1.00 24.84 807 PRO A CA 1
ATOM 663 C C . PRO A 1 119 ? -8.816 -2.689 -20.743 1.00 30.04 807 PRO A C 1
ATOM 664 O O . PRO A 1 119 ? -9.515 -1.698 -21.052 1.00 29.05 807 PRO A O 1
ATOM 668 N N . ILE A 1 120 ? -8.230 -2.845 -19.536 1.00 25.64 808 ILE A N 1
ATOM 669 C CA . ILE A 1 120 ? -8.372 -1.804 -18.522 1.00 27.21 808 ILE A CA 1
ATOM 670 C C . ILE A 1 120 ? -7.514 -0.614 -18.878 1.00 31.09 808 ILE A C 1
ATOM 671 O O . ILE A 1 120 ? -6.717 -0.702 -19.814 1.00 28.38 808 ILE A O 1
ATOM 676 N N . SER A 1 121 ? -7.620 0.490 -18.094 1.00 31.34 809 SER A N 1
ATOM 677 C CA . SER A 1 121 ? -6.798 1.665 -18.394 1.00 31.76 809 SER A CA 1
ATOM 678 C C . SER A 1 121 ? -5.323 1.283 -18.333 1.00 34.29 809 SER A C 1
ATOM 679 O O . SER A 1 121 ? -4.887 0.598 -17.407 1.00 33.79 809 SER A O 1
ATOM 682 N N . GLY A 1 122 ? -4.586 1.665 -19.350 1.00 31.61 810 GLY A N 1
ATOM 683 C CA . GLY A 1 122 ? -3.160 1.398 -19.392 1.00 31.68 810 GLY A CA 1
ATOM 684 C C . GLY A 1 122 ? -2.753 0.077 -20.000 1.00 34.90 810 GLY A C 1
ATOM 685 O O . GLY A 1 122 ? -1.555 -0.180 -20.081 1.00 34.80 810 GLY A O 1
ATOM 686 N N . CYS A 1 123 ? -3.722 -0.760 -20.455 1.00 30.15 811 CYS A N 1
ATOM 687 C CA . CYS A 1 123 ? -3.405 -2.084 -21.044 1.00 26.78 811 CYS A CA 1
ATOM 688 C C . CYS A 1 123 ? -3.740 -2.178 -22.543 1.00 29.94 811 CYS A C 1
ATOM 689 O O . CYS A 1 123 ? -4.666 -1.492 -22.990 1.00 30.34 811 CYS A O 1
ATOM 692 N N . PRO A 1 124 ? -3.002 -2.983 -23.345 1.00 25.64 812 PRO A N 1
ATOM 693 C CA . PRO A 1 124 ? -1.856 -3.839 -22.953 1.00 24.10 812 PRO A CA 1
ATOM 694 C C . PRO A 1 124 ? -0.604 -3.013 -22.744 1.00 28.89 812 PRO A C 1
ATOM 695 O O . PRO A 1 124 ? -0.503 -1.880 -23.257 1.00 29.50 812 PRO A O 1
ATOM 699 N N . THR A 1 125 ? 0.346 -3.578 -22.012 1.00 25.86 813 THR A N 1
ATOM 700 C CA . THR A 1 125 ? 1.557 -2.862 -21.700 1.00 25.82 813 THR A CA 1
ATOM 701 C C . THR A 1 125 ? 2.778 -3.815 -21.603 1.00 29.61 813 THR A C 1
ATOM 702 O O . THR A 1 125 ? 2.620 -5.035 -21.621 1.00 27.97 813 THR A O 1
ATOM 706 N N . THR A 1 126 ? 3.973 -3.225 -21.502 1.00 26.76 814 THR A N 1
ATOM 707 C CA . THR A 1 126 ? 5.246 -3.920 -21.427 1.00 26.49 814 THR A CA 1
ATOM 708 C C . THR A 1 126 ? 5.703 -3.987 -19.995 1.00 31.90 814 THR A C 1
ATOM 709 O O . THR A 1 126 ? 5.442 -3.060 -19.223 1.00 31.22 814 THR A O 1
ATOM 713 N N . MET A 1 127 ? 6.409 -5.091 -19.657 1.00 27.14 815 MET A N 1
ATOM 714 C CA . MET A 1 127 ? 7.108 -5.268 -18.384 1.00 27.41 815 MET A CA 1
ATOM 715 C C . MET A 1 127 ? 8.494 -5.754 -18.732 1.00 31.43 815 MET A C 1
ATOM 716 O O . MET A 1 127 ? 8.634 -6.692 -19.509 1.00 29.42 815 MET A O 1
ATOM 721 N N . ASP A 1 128 ? 9.523 -5.070 -18.200 1.00 29.05 816 ASP A N 1
ATOM 722 C CA . ASP A 1 128 ? 10.911 -5.412 -18.479 1.00 28.70 816 ASP A CA 1
ATOM 723 C C . ASP A 1 128 ? 11.446 -6.249 -17.349 1.00 32.97 816 ASP A C 1
ATOM 724 O O . ASP A 1 128 ? 11.559 -5.764 -16.224 1.00 32.72 816 ASP A O 1
ATOM 729 N N . ILE A 1 129 ? 11.756 -7.514 -17.646 1.00 26.97 817 ILE A N 1
ATOM 730 C CA . ILE A 1 129 ? 12.313 -8.451 -16.647 1.00 25.99 817 ILE A CA 1
ATOM 731 C C . ILE A 1 129 ? 13.824 -8.524 -16.838 1.00 33.96 817 ILE A C 1
ATOM 732 O O . ILE A 1 129 ? 14.315 -8.851 -17.926 1.00 31.68 817 ILE A O 1
ATOM 737 N N . ARG A 1 130 ? 14.551 -8.265 -15.752 1.00 33.39 818 ARG A N 1
ATOM 738 C CA . ARG A 1 130 ? 16.009 -8.261 -15.756 1.00 34.78 818 ARG A CA 1
ATOM 739 C C . ARG A 1 130 ? 16.553 -9.411 -14.886 1.00 41.30 818 ARG A C 1
ATOM 740 O O . ARG A 1 130 ? 15.852 -9.888 -13.993 1.00 39.02 818 ARG A O 1
ATOM 748 N N . ARG A 1 131 ? 17.810 -9.828 -15.120 1.00 43.35 819 ARG A N 1
ATOM 749 C CA . ARG A 1 131 ? 18.423 -10.892 -14.312 1.00 45.05 819 ARG A CA 1
ATOM 750 C C . ARG A 1 131 ? 18.759 -10.401 -12.888 1.00 52.24 819 ARG A C 1
ATOM 751 O O . ARG A 1 131 ? 18.820 -11.216 -11.966 1.00 53.85 819 ARG A O 1
ATOM 759 N N . GLY A 1 132 ? 18.935 -9.077 -12.750 1.00 49.40 820 GLY A N 1
ATOM 760 C CA . GLY A 1 132 ? 19.282 -8.333 -11.538 1.00 81.57 820 GLY A CA 1
ATOM 761 C C . GLY A 1 132 ? 19.133 -9.035 -10.204 1.00 121.11 820 GLY A C 1
ATOM 762 O O . GLY A 1 132 ? 18.129 -8.858 -9.515 1.00 85.99 820 GLY A O 1
#

Foldseek 3Di:
DFFDQALKAKDDDPQQEAEAQDKDKTKIFTAHPVSFTPCAVQKDKWKAAPVGHTWDWDWDDDPRRIIIIITHHNDFAKMWMFMGGNRHTHPPPGDIHGYDND

Sequence (102 aa):
SGPCAKNSSIVGDSFKKAIRERQTVIYVQLRDACGDLLSTSDVQAFVISPDGSTVEVTMTPRENGIVALSYYPSIEGSYTLNILVKGTPISGCPTTMDIRRG

GO terms:
  GO:0003723 RNA binding (F, IMP)
  GO:0017148 negative regulation of translation (P, IMP)
  GO:0006402 mRNA catabolic process (P, IMP)
  GO:0035770 ribonucleoprotein granule (C, IDA)
  GO:0005737 cytoplasm (C, IDA)
  GO:0040034 regulation of development, heterochronic (P, IMP)
  GO:0045604 regulation of epidermal cell differentiation (P, IMP)
  GO:0045944 positive regulation of transcription by RNA polymerase II (P, IMP)
  GO:0007276 gamete generation (P, IMP)
  GO:0003729 mRNA binding (F, IDA)
  GO:0030371 translation repressor activity (F, IMP)
  GO:0045138 nematode male tail tip morphogenesis (P, IMP)
  GO:0009957 epidermal cell fate specification (P, IMP)
  GO:0010629 negative regulation of gene expression (P, IMP)
  GO:0060282 positive regulation of oocyte development (P, IMP)
  GO:0090727 positive regulation of brood size (P, IMP)
  GO:0110037 regulation of nematode male tail tip morphogenesis (P, IMP)

InterPro domains:
  IPR000315 B-box-type zinc finger [PS50119] (366-412)
  IPR000315 B-box-type zinc finger [SM00336] (366-412)
  IPR000315 B-box-type zinc finger [SM00336] (474-516)
  IPR001258 NHL repeat [PF01436] (845-872)
  IPR001258 NHL repeat [PF01436] (892-919)
  IPR001258 NHL repeat [PF01436] (939-966)
  IPR001258 NHL repeat [PF01436] (987-1013)
  IPR001258 NHL repeat [PF01436] (1035-1062)
  IPR001258 NHL repeat [PF01436] (1120-1147)
  IPR001258 NHL repeat [PS51125] (835-875)
  IPR001258 NHL repeat [PS51125] (879-922)
  IPR001258 NHL repeat [PS51125] (926-969)
  IPR001258 NHL repeat [PS51125] (985-1017)
  IPR001258 NHL repeat [PS51125] (1022-1065)
  IPR001258 NHL repeat [PS51125] (1120-1147)
  IPR001298 Filamin/ABP280 repeat [SM00557] (728-820)
  IPR003649 B-box, C-terminal [SM00502] (519-645)
  IPR011042 Six-bladed beta-propeller, TolB-like [G3DSA:2.120.10.30] (819-932)
  IPR011042 Six-bladed beta-propeller, TolB-like [G3DSA:2.120.10.30] (1020-1147)
  IPR013783 Immunoglobulin-like fold [G3DSA:2.60.40.10] (690-818)

Secondary structure (DSSP, 8-state):
----GGG-EESSSGGGEEETTS-EEEEEE-B-TTSPBP--TTEEEEEE-TTS-EE--EEEE-GGGEEEEEE---S-EEEEEEEEETTEE-BT-SEEEEEE--

Radius of gyration: 13.37 Å; Cα contacts (8 Å, |Δi|>4): 261; chains: 1; bounding box: 42×24×27 Å

Organism: Caenorhabditis elegans (NCBI:txid6239)